Protein AF-A0A151SZ24-F1 (afdb_monomer)

Secondary structure (DSSP, 8-state):
-------GGGSPPPPB-SS-HHHHHHHHHHHHHHTT-HHHHHH------TTS---HHHHHHHHHHHHHHHHHHHHHHHTB-HHHHTTSTT--SHHHHHHHHHHHHTTGGGG-GGGGGSTTS--

Mean predicted aligned error: 9.83 Å

Solvent-accessible surface area (backbone atoms only — not comparable to full-atom values): 7506 Å² total; per-residue (Å²): 132,86,80,82,75,78,64,68,91,76,55,84,69,69,65,41,79,88,68,63,58,69,63,46,50,53,53,52,52,52,51,28,53,76,70,74,34,42,64,37,42,75,71,38,70,80,77,74,75,92,82,61,92,68,50,74,69,53,48,54,51,47,54,54,37,54,52,44,29,54,51,45,32,52,51,52,53,67,26,30,33,73,77,57,34,64,73,36,63,86,40,91,42,23,23,55,31,50,52,51,52,45,68,74,46,62,79,58,64,83,73,60,72,65,70,69,64,66,80,71,68,82,116

Sequence (123 aa):
MASNTVNFSSVPLPVFTGENFDLWKLKLKTYFISQKLWDIIQSGCTKLDNTITLSKEEQKKLEDCEQKDAQALFVLQQAVGETIARRIMDADTAKKAWDILEEEFEGNEQVHSVKLHYLRREF

pLDDT: mean 81.6, std 18.03, range [41.0, 97.62]

Foldseek 3Di:
DDPPPPPCVPPQQAEDPQPPLVVSVVRLCVSCVSVVLNCCQAPNQDDDPPPDDDDPVRVVVSVVSLVSFVVLLVSLCSNYDPVLNVQCVPPPTNNSSNVSSCVVRPPVNVPPPVVVVPVVPVD

Structure (mmCIF, N/CA/C/O backbone):
data_AF-A0A151SZ24-F1
#
_entry.id   AF-A0A151SZ24-F1
#
loop_
_atom_site.group_PDB
_atom_site.id
_atom_site.type_symbol
_atom_site.label_atom_id
_atom_site.label_alt_id
_atom_site.label_comp_id
_atom_site.label_asym_id
_atom_site.label_entity_id
_atom_site.label_seq_id
_atom_site.pdbx_PDB_ins_code
_atom_site.Cartn_x
_atom_site.Cartn_y
_atom_site.Cartn_z
_atom_site.occupancy
_atom_site.B_iso_or_equiv
_atom_site.auth_seq_id
_atom_site.auth_comp_id
_atom_site.auth_asym_id
_atom_site.auth_atom_id
_atom_site.pdbx_PDB_model_num
ATOM 1 N N . MET A 1 1 ? 19.498 0.222 30.276 1.00 41.19 1 MET A N 1
ATOM 2 C CA . MET A 1 1 ? 19.808 -0.117 28.872 1.00 41.19 1 MET A CA 1
ATOM 3 C C . MET A 1 1 ? 18.865 0.696 28.005 1.00 41.19 1 MET A C 1
ATOM 5 O O . MET A 1 1 ? 17.663 0.551 28.176 1.00 41.19 1 MET A O 1
ATOM 9 N N . ALA A 1 2 ? 19.374 1.629 27.200 1.00 43.06 2 ALA A N 1
ATOM 10 C CA . ALA A 1 2 ? 18.531 2.409 26.298 1.00 43.06 2 ALA A CA 1
ATOM 11 C C . ALA A 1 2 ? 18.132 1.508 25.125 1.00 43.06 2 ALA A C 1
ATOM 13 O O . ALA A 1 2 ? 18.994 1.049 24.377 1.00 43.06 2 ALA A O 1
ATOM 14 N N . SER A 1 3 ? 16.844 1.198 25.005 1.00 48.97 3 SER A N 1
ATOM 15 C CA . SER A 1 3 ? 16.313 0.550 23.812 1.00 48.97 3 SER A CA 1
ATOM 16 C C . SER A 1 3 ? 16.465 1.532 22.654 1.00 48.97 3 SER A C 1
ATOM 18 O O . SER A 1 3 ? 15.732 2.516 22.590 1.00 48.97 3 SER A O 1
ATOM 20 N N . ASN A 1 4 ? 17.427 1.295 21.761 1.00 50.56 4 ASN A N 1
ATOM 21 C CA . ASN A 1 4 ? 17.507 2.005 20.488 1.00 50.56 4 ASN A CA 1
ATOM 22 C C . ASN A 1 4 ? 16.297 1.592 19.643 1.00 50.56 4 ASN A C 1
ATOM 24 O O . ASN A 1 4 ? 16.356 0.638 18.870 1.00 50.56 4 ASN A O 1
ATOM 28 N N . THR A 1 5 ? 15.173 2.281 19.819 1.00 59.72 5 THR A N 1
ATOM 29 C CA . THR A 1 5 ? 14.038 2.163 18.909 1.00 59.72 5 THR A CA 1
ATOM 30 C C . THR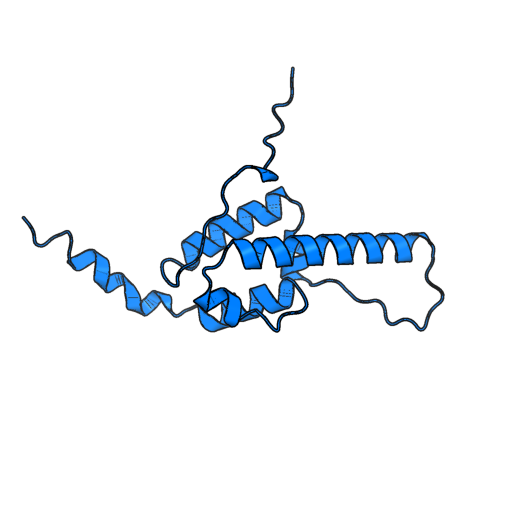 A 1 5 ? 14.440 2.825 17.602 1.00 59.72 5 THR A C 1
ATOM 32 O O . THR A 1 5 ? 14.503 4.050 17.512 1.00 59.72 5 THR A O 1
ATOM 35 N N . VAL A 1 6 ? 14.764 2.010 16.598 1.00 64.56 6 VAL A N 1
ATOM 36 C CA . VAL A 1 6 ? 14.969 2.488 15.229 1.00 64.56 6 VAL A CA 1
ATOM 37 C C . VAL A 1 6 ? 13.659 3.124 14.773 1.00 64.56 6 VAL A C 1
ATOM 39 O O . VAL A 1 6 ? 12.635 2.448 14.680 1.00 64.56 6 VAL A O 1
ATOM 42 N N . ASN A 1 7 ? 13.678 4.434 14.536 1.00 70.06 7 ASN A N 1
ATOM 43 C CA . ASN A 1 7 ? 12.527 5.130 13.987 1.00 70.06 7 ASN A CA 1
ATOM 44 C C . ASN A 1 7 ? 12.459 4.865 12.479 1.00 70.06 7 ASN A C 1
ATOM 46 O O . ASN A 1 7 ? 13.175 5.479 11.695 1.00 70.06 7 ASN A O 1
ATOM 50 N N . PHE A 1 8 ? 11.601 3.938 12.067 1.00 69.94 8 PHE A N 1
ATOM 51 C CA . PHE A 1 8 ? 11.455 3.564 10.660 1.00 69.94 8 PHE A CA 1
ATOM 52 C C . PHE A 1 8 ? 10.853 4.674 9.788 1.00 69.94 8 PHE A C 1
ATOM 54 O O . PHE A 1 8 ? 10.929 4.577 8.567 1.00 69.94 8 PHE A O 1
ATOM 61 N N . SER A 1 9 ? 10.314 5.751 10.374 1.00 67.19 9 SER A N 1
ATOM 62 C CA . SER A 1 9 ? 9.828 6.899 9.602 1.00 67.19 9 SER A CA 1
ATOM 63 C C . SER A 1 9 ? 10.949 7.690 8.911 1.00 67.19 9 SER A C 1
ATOM 65 O O . SER A 1 9 ? 10.652 8.514 8.053 1.00 67.19 9 SER A O 1
ATOM 67 N N . SER A 1 10 ? 12.222 7.482 9.281 1.00 71.62 10 SER A N 1
ATOM 68 C CA . SER A 1 10 ? 13.382 8.140 8.656 1.00 71.62 10 SER A CA 1
ATOM 69 C C . SER A 1 10 ? 14.173 7.239 7.703 1.00 71.62 10 SER A C 1
ATOM 71 O O . SER A 1 10 ? 15.133 7.702 7.087 1.00 71.62 10 SER A O 1
ATOM 73 N N . VAL A 1 11 ? 13.799 5.962 7.577 1.00 79.56 11 VAL A N 1
ATOM 74 C CA . VAL A 1 11 ? 14.464 5.031 6.659 1.00 79.56 11 VAL A CA 1
ATOM 75 C C . VAL A 1 11 ? 13.895 5.247 5.254 1.00 79.56 11 VAL A C 1
ATOM 77 O O . VAL A 1 11 ? 12.678 5.157 5.090 1.00 79.56 11 VAL A O 1
ATOM 80 N N . PRO A 1 12 ? 14.735 5.508 4.235 1.00 85.19 12 PRO A N 1
ATOM 81 C CA . PRO A 1 12 ? 14.265 5.638 2.863 1.00 85.19 12 PRO A CA 1
ATOM 82 C C . PRO A 1 12 ? 13.526 4.375 2.417 1.00 85.19 12 PRO A C 1
ATOM 84 O O . PRO A 1 12 ? 14.046 3.262 2.544 1.00 85.19 12 PRO A O 1
ATOM 87 N N . LEU A 1 13 ? 12.317 4.551 1.887 1.00 89.19 13 LEU A N 1
ATOM 88 C CA . LEU A 1 13 ? 11.554 3.451 1.313 1.00 89.19 13 LEU A CA 1
ATOM 89 C C . LEU A 1 13 ? 12.196 3.006 -0.008 1.00 89.19 13 LEU A C 1
ATOM 91 O O . LEU A 1 13 ? 12.710 3.840 -0.759 1.00 89.19 13 LEU A O 1
ATOM 95 N N . PRO A 1 14 ? 12.182 1.699 -0.319 1.00 90.38 14 PRO A N 1
ATOM 96 C CA . PRO A 1 14 ? 12.570 1.241 -1.642 1.00 90.38 14 PRO A CA 1
ATOM 97 C C . PRO A 1 14 ? 11.564 1.787 -2.666 1.00 90.38 14 PRO A C 1
ATOM 99 O O . PRO A 1 14 ? 10.362 1.602 -2.501 1.00 90.38 14 PRO A O 1
ATOM 102 N N . VAL A 1 15 ? 12.049 2.442 -3.721 1.00 93.94 15 VAL A N 1
ATOM 103 C CA . VAL A 1 15 ? 11.193 2.952 -4.802 1.00 93.94 15 VAL A CA 1
ATOM 104 C C . VAL A 1 15 ? 11.164 1.935 -5.936 1.00 93.94 15 VAL A C 1
ATOM 106 O O . VAL A 1 15 ? 12.207 1.600 -6.496 1.00 93.94 15 VAL A O 1
ATOM 109 N N . PHE A 1 16 ? 9.977 1.443 -6.275 1.00 93.56 16 PHE A N 1
ATOM 110 C CA . PHE A 1 16 ? 9.771 0.556 -7.411 1.00 93.56 16 PHE A CA 1
ATOM 111 C C . PHE A 1 16 ? 9.675 1.354 -8.705 1.00 93.56 16 PHE A C 1
ATOM 113 O O . PHE A 1 16 ? 8.866 2.274 -8.825 1.00 93.56 16 PHE A O 1
ATOM 120 N N . THR A 1 17 ? 10.488 0.979 -9.687 1.00 91.06 17 THR A N 1
ATOM 121 C CA . THR A 1 17 ? 10.541 1.614 -11.011 1.00 91.06 17 THR A CA 1
ATOM 122 C C . THR A 1 17 ? 10.149 0.667 -12.147 1.00 91.06 17 THR A C 1
ATOM 124 O O . THR A 1 17 ? 10.213 1.065 -13.306 1.00 91.06 17 THR A O 1
ATOM 127 N N . GLY A 1 18 ? 9.730 -0.565 -11.829 1.00 86.81 18 GLY A N 1
ATOM 128 C CA . GLY A 1 18 ? 9.339 -1.593 -12.801 1.00 86.81 18 GLY A CA 1
ATOM 129 C C . GLY A 1 18 ? 10.311 -2.775 -12.911 1.00 86.81 18 GLY A C 1
ATOM 130 O O . GLY A 1 18 ? 9.977 -3.763 -13.553 1.00 86.81 18 GLY A O 1
ATOM 131 N N . GLU A 1 19 ? 11.489 -2.708 -12.281 1.00 86.94 19 GLU A N 1
ATOM 132 C CA . GLU A 1 19 ? 12.477 -3.800 -12.239 1.00 86.94 19 GLU A CA 1
ATOM 133 C C . GLU A 1 19 ? 12.646 -4.335 -10.802 1.00 86.94 19 GLU A C 1
ATOM 135 O O . GLU A 1 19 ? 12.583 -3.559 -9.844 1.00 86.94 19 GLU A O 1
ATOM 140 N N . ASN A 1 20 ? 12.940 -5.633 -10.645 1.00 88.19 20 ASN A N 1
ATOM 141 C CA . ASN A 1 20 ? 13.173 -6.308 -9.357 1.00 88.19 20 ASN A CA 1
ATOM 142 C C . ASN A 1 20 ? 11.971 -6.217 -8.400 1.00 88.19 20 ASN A C 1
ATOM 144 O O . ASN A 1 20 ? 12.130 -5.878 -7.219 1.00 88.19 20 ASN A O 1
ATOM 148 N N . PHE A 1 21 ? 10.775 -6.501 -8.919 1.00 91.06 21 PHE A N 1
ATOM 149 C CA . PHE A 1 21 ? 9.526 -6.460 -8.160 1.00 91.06 21 PHE A CA 1
ATOM 150 C C . PHE A 1 21 ? 9.589 -7.350 -6.916 1.00 91.06 21 PHE A C 1
ATOM 152 O O . PHE A 1 21 ? 9.252 -6.879 -5.833 1.00 91.06 21 PHE A O 1
ATOM 159 N N . ASP A 1 22 ? 10.132 -8.566 -7.016 1.00 91.06 22 ASP A N 1
ATOM 160 C CA . ASP A 1 22 ? 10.277 -9.503 -5.898 1.00 91.06 22 ASP A CA 1
ATOM 161 C C . ASP A 1 22 ? 11.103 -8.911 -4.747 1.00 91.06 22 ASP A C 1
ATOM 163 O O . ASP A 1 22 ? 10.739 -9.003 -3.568 1.00 91.06 22 ASP A O 1
ATOM 167 N N . LEU A 1 23 ? 12.220 -8.251 -5.074 1.00 90.44 23 LEU A N 1
ATOM 168 C CA . LEU A 1 23 ? 13.093 -7.636 -4.076 1.00 90.44 23 LEU A CA 1
ATOM 169 C C . LEU A 1 23 ? 12.442 -6.402 -3.445 1.00 90.44 23 LEU A C 1
ATOM 171 O O . LEU A 1 23 ? 12.567 -6.187 -2.234 1.00 90.44 23 LEU A O 1
ATOM 175 N N . TRP A 1 24 ? 11.767 -5.580 -4.250 1.00 94.75 24 TRP A N 1
ATOM 176 C CA . TRP A 1 24 ? 11.012 -4.434 -3.753 1.00 94.75 24 TRP A CA 1
ATOM 177 C C . TRP A 1 24 ? 9.879 -4.884 -2.819 1.00 94.75 24 TRP A C 1
ATOM 179 O O . TRP A 1 24 ? 9.811 -4.421 -1.677 1.00 94.75 24 TRP A O 1
ATOM 189 N N . LYS A 1 25 ? 9.077 -5.862 -3.256 1.00 94.81 25 LYS A N 1
ATOM 190 C CA . LYS A 1 25 ? 7.972 -6.485 -2.516 1.00 94.81 25 LYS A CA 1
ATOM 191 C C . LYS A 1 25 ? 8.455 -7.042 -1.181 1.00 94.81 25 LYS A C 1
ATOM 193 O O . LYS A 1 25 ? 7.865 -6.747 -0.142 1.00 94.81 25 LYS A O 1
ATOM 198 N N . LEU A 1 26 ? 9.577 -7.770 -1.171 1.00 94.44 26 LEU A N 1
ATOM 199 C CA . LEU A 1 26 ? 10.194 -8.308 0.047 1.00 94.44 26 LEU A CA 1
ATOM 200 C C . LEU A 1 26 ? 10.562 -7.206 1.055 1.00 94.44 26 LEU A C 1
ATOM 202 O O . LEU A 1 26 ? 10.249 -7.309 2.249 1.00 94.44 26 LEU A O 1
ATOM 206 N N . LYS A 1 27 ? 11.233 -6.144 0.590 1.00 94.44 27 LYS A N 1
ATOM 207 C CA . LYS A 1 27 ? 11.642 -5.023 1.449 1.00 94.44 27 LYS A CA 1
ATOM 208 C C . LYS A 1 27 ? 10.431 -4.280 2.002 1.00 94.44 27 LYS A C 1
ATOM 210 O O . LYS A 1 27 ? 10.384 -4.004 3.202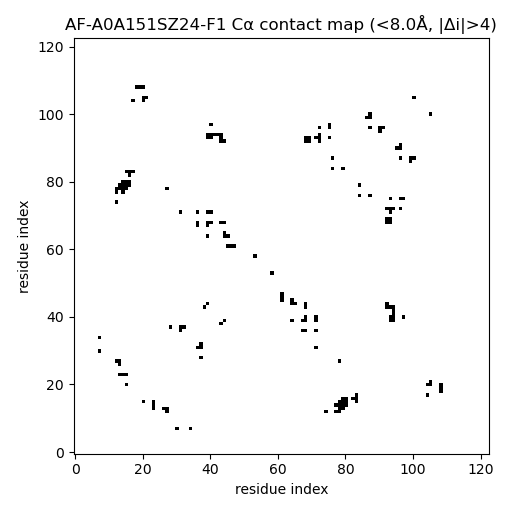 1.00 94.44 27 LYS A O 1
ATOM 215 N N . LEU A 1 28 ? 9.445 -3.990 1.156 1.00 95.25 28 LEU A N 1
ATOM 216 C CA . LEU A 1 28 ? 8.274 -3.224 1.559 1.00 95.25 28 LEU A CA 1
ATOM 217 C C . LEU A 1 28 ? 7.364 -4.022 2.504 1.00 95.25 28 LEU A C 1
ATOM 219 O O . LEU A 1 28 ? 6.922 -3.497 3.524 1.00 95.25 28 LEU A O 1
ATOM 223 N N . LYS A 1 29 ? 7.195 -5.328 2.269 1.00 95.56 29 LYS A N 1
ATOM 224 C CA . LYS A 1 29 ? 6.529 -6.240 3.213 1.00 95.56 29 LYS A CA 1
ATOM 225 C C . LYS A 1 29 ? 7.195 -6.225 4.590 1.00 95.56 29 LYS A C 1
ATOM 227 O O . LYS A 1 29 ? 6.513 -6.121 5.608 1.00 95.56 29 LYS A O 1
ATOM 232 N N . THR A 1 30 ? 8.527 -6.275 4.636 1.00 95.31 30 THR A N 1
ATOM 233 C CA . THR A 1 30 ? 9.285 -6.203 5.899 1.00 95.31 30 THR A CA 1
ATOM 234 C C . THR A 1 30 ? 9.034 -4.881 6.628 1.00 95.31 30 THR A C 1
ATOM 236 O O . THR A 1 30 ? 8.815 -4.875 7.842 1.00 95.31 30 THR A O 1
ATOM 239 N N . TYR A 1 31 ? 8.999 -3.766 5.891 1.00 94.44 31 TYR A N 1
ATOM 240 C CA . TYR A 1 31 ? 8.643 -2.463 6.446 1.00 94.44 31 TYR A CA 1
ATOM 241 C C . TYR A 1 31 ? 7.240 -2.486 7.068 1.00 94.44 31 TYR A C 1
ATOM 243 O O . TYR A 1 31 ? 7.086 -2.134 8.238 1.00 94.44 31 TYR A O 1
ATOM 251 N N . PHE A 1 32 ? 6.230 -2.982 6.353 1.00 95.12 32 PHE A N 1
ATOM 252 C CA . PHE A 1 32 ? 4.861 -3.043 6.871 1.00 95.12 32 PHE A CA 1
ATOM 253 C C . PHE A 1 32 ? 4.709 -3.925 8.108 1.00 95.12 32 PHE A C 1
ATOM 255 O O . PHE A 1 32 ? 3.992 -3.549 9.035 1.00 95.12 32 PHE A O 1
ATOM 262 N N . ILE A 1 33 ? 5.414 -5.056 8.171 1.00 94.88 33 ILE A N 1
ATOM 263 C CA . ILE A 1 33 ? 5.449 -5.899 9.373 1.00 94.88 33 ILE A CA 1
ATOM 264 C C . ILE A 1 33 ? 6.042 -5.115 10.552 1.00 94.88 33 ILE A C 1
ATOM 266 O O . ILE A 1 33 ? 5.464 -5.116 11.639 1.00 94.88 33 ILE A O 1
ATOM 270 N N . SER A 1 34 ? 7.140 -4.379 10.339 1.00 92.81 34 SER A N 1
ATOM 271 C CA . SER A 1 34 ? 7.762 -3.556 11.390 1.00 92.81 34 SER A CA 1
ATOM 272 C C . SER A 1 34 ? 6.828 -2.466 11.934 1.00 92.81 34 SER A C 1
ATOM 274 O O . SER A 1 34 ? 6.894 -2.131 13.115 1.00 92.81 34 SER A O 1
ATOM 276 N N . GLN A 1 35 ? 5.940 -1.945 11.081 1.00 91.62 35 GLN A N 1
ATOM 277 C CA . GLN A 1 35 ? 4.973 -0.900 11.420 1.00 91.62 35 GLN A CA 1
ATOM 278 C C . GLN A 1 35 ? 3.614 -1.451 11.882 1.00 91.62 35 GLN A C 1
ATOM 280 O O . GLN A 1 35 ? 2.723 -0.667 12.192 1.00 91.62 35 GLN A O 1
ATOM 285 N N . LYS A 1 36 ? 3.438 -2.781 11.954 1.00 93.62 36 LYS A N 1
ATOM 286 C CA . LYS A 1 36 ? 2.147 -3.438 12.248 1.00 93.62 36 LYS A CA 1
ATOM 287 C C . LYS A 1 36 ? 1.026 -3.038 11.274 1.00 93.62 36 LYS A C 1
ATOM 289 O O . LYS A 1 36 ? -0.128 -2.892 11.669 1.00 93.62 36 LYS A O 1
ATOM 294 N N . LEU A 1 37 ? 1.384 -2.856 10.006 1.00 95.44 37 LEU A N 1
ATOM 295 C CA . LEU A 1 37 ? 0.478 -2.482 8.915 1.00 95.44 37 LEU A CA 1
ATOM 296 C C . LEU A 1 37 ? 0.160 -3.657 7.979 1.00 95.44 37 LEU A C 1
ATOM 298 O O . LEU A 1 37 ? -0.768 -3.571 7.182 1.00 95.44 37 LEU A O 1
ATOM 302 N N . TRP A 1 38 ? 0.914 -4.760 8.065 1.00 96.00 38 TRP A N 1
ATOM 303 C CA . TRP A 1 38 ? 0.779 -5.890 7.137 1.00 96.00 38 TRP A CA 1
ATOM 304 C C . TRP A 1 38 ? -0.626 -6.508 7.128 1.00 96.00 38 TRP A C 1
ATOM 306 O O . TRP A 1 38 ? -1.146 -6.825 6.062 1.00 96.00 38 TRP A O 1
ATOM 316 N N . ASP A 1 39 ? -1.273 -6.615 8.291 1.00 93.81 39 ASP A N 1
ATOM 317 C CA . ASP A 1 39 ? -2.623 -7.183 8.385 1.00 93.81 39 ASP A CA 1
ATOM 318 C C . ASP A 1 39 ? -3.654 -6.365 7.594 1.00 93.81 39 ASP A C 1
ATOM 320 O O . ASP A 1 39 ? -4.562 -6.942 6.996 1.00 93.81 39 ASP A O 1
ATOM 324 N N . ILE A 1 40 ? -3.481 -5.039 7.537 1.00 95.25 40 ILE A N 1
ATOM 325 C CA . ILE A 1 40 ? -4.342 -4.134 6.767 1.00 95.25 40 ILE A CA 1
ATOM 326 C C . ILE A 1 40 ? -4.143 -4.336 5.268 1.00 95.25 40 ILE A C 1
ATOM 328 O O . ILE A 1 40 ? -5.115 -4.372 4.524 1.00 95.25 40 ILE A O 1
ATOM 332 N N . ILE A 1 41 ? -2.903 -4.535 4.828 1.00 94.62 41 ILE A N 1
ATOM 333 C CA . ILE A 1 41 ? -2.596 -4.795 3.418 1.00 94.62 41 ILE A CA 1
ATOM 334 C C . ILE A 1 41 ? -3.175 -6.137 2.977 1.00 94.62 41 ILE A C 1
ATOM 336 O O . ILE A 1 41 ? -3.810 -6.222 1.935 1.00 94.62 41 ILE A O 1
ATOM 340 N N . GLN A 1 42 ? -3.008 -7.179 3.791 1.00 92.56 42 GLN A N 1
ATOM 341 C CA . GLN A 1 42 ? -3.452 -8.522 3.433 1.00 92.56 42 GLN A CA 1
ATOM 342 C C . GLN A 1 42 ? -4.977 -8.681 3.536 1.00 92.56 42 GLN A C 1
ATOM 344 O O . GLN A 1 42 ? -5.625 -9.269 2.666 1.00 92.56 42 GLN A O 1
ATOM 349 N N . SER A 1 43 ? -5.576 -8.185 4.618 1.00 89.81 43 SER A N 1
ATOM 350 C CA . SER A 1 43 ? -6.991 -8.434 4.920 1.00 89.81 43 SER A CA 1
ATOM 351 C C . SER A 1 43 ? -7.894 -7.302 4.442 1.00 89.81 43 SER A C 1
ATOM 353 O O . SER A 1 43 ? -9.029 -7.565 4.045 1.00 89.81 43 SER A O 1
ATOM 355 N N . GLY A 1 44 ? -7.367 -6.081 4.357 1.00 89.06 44 GLY A N 1
ATOM 356 C CA . GLY A 1 44 ? -8.139 -4.864 4.138 1.00 89.06 44 GLY A CA 1
ATOM 357 C C . GLY A 1 44 ? -8.736 -4.351 5.442 1.00 89.06 44 GLY A C 1
ATOM 358 O O . GLY A 1 44 ? -8.831 -5.077 6.435 1.00 89.06 44 GLY A O 1
ATOM 359 N N . CYS A 1 45 ? -9.170 -3.094 5.430 1.00 83.94 45 CYS A N 1
ATOM 360 C CA . CYS A 1 45 ? -9.963 -2.563 6.524 1.00 83.94 45 CY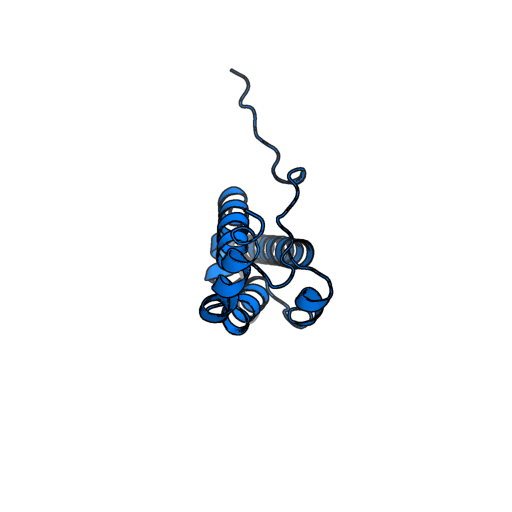S A CA 1
ATOM 361 C C . CYS A 1 45 ? -11.435 -2.950 6.338 1.00 83.94 45 CYS A C 1
ATOM 363 O O . CYS A 1 45 ? -12.077 -2.563 5.360 1.00 83.94 45 CYS A O 1
ATOM 365 N N . THR A 1 46 ? -11.987 -3.730 7.268 1.00 73.88 46 THR A N 1
ATOM 366 C CA . THR A 1 46 ? -13.420 -4.042 7.283 1.00 73.88 46 THR A CA 1
ATOM 367 C C . THR A 1 46 ? -14.209 -2.790 7.646 1.00 73.88 46 THR A C 1
ATOM 369 O O . THR A 1 46 ? -14.301 -2.435 8.821 1.00 73.88 46 THR A O 1
ATOM 372 N N . LYS A 1 47 ? -14.795 -2.138 6.638 1.00 64.88 47 LYS A N 1
ATOM 373 C CA . LYS A 1 47 ? -15.821 -1.109 6.835 1.00 64.88 47 LYS A CA 1
ATOM 374 C C . LYS A 1 47 ? -17.037 -1.801 7.449 1.00 64.88 47 LYS A C 1
ATOM 376 O O . LYS A 1 47 ? -17.625 -2.675 6.814 1.00 64.88 47 LYS A O 1
ATOM 381 N N . LEU A 1 48 ? -17.368 -1.487 8.701 1.00 60.53 48 LEU A N 1
ATOM 382 C CA . LEU A 1 48 ? -18.600 -2.000 9.290 1.00 60.53 48 LEU A CA 1
ATOM 383 C C . LEU A 1 48 ? -19.764 -1.230 8.661 1.00 60.53 48 LEU A C 1
ATOM 385 O O . LEU A 1 48 ? -19.786 -0.003 8.730 1.00 60.53 48 LEU A O 1
ATOM 389 N N . ASP A 1 49 ? -20.700 -1.926 8.017 1.00 53.69 49 ASP A N 1
ATOM 390 C CA . ASP A 1 49 ? -21.868 -1.275 7.424 1.00 53.69 49 ASP A CA 1
ATOM 391 C C . ASP A 1 49 ? -22.652 -0.521 8.510 1.00 53.69 49 ASP A C 1
ATOM 393 O O . ASP A 1 49 ? -23.035 -1.078 9.542 1.00 53.69 49 ASP A O 1
ATOM 397 N N . ASN A 1 50 ? -22.866 0.774 8.266 1.00 54.28 50 ASN A N 1
ATOM 398 C CA . ASN A 1 50 ? -23.360 1.786 9.207 1.00 54.28 50 ASN A CA 1
ATOM 399 C C . ASN A 1 50 ? -24.849 1.630 9.590 1.00 54.28 50 ASN A C 1
ATOM 401 O O . ASN A 1 50 ? -25.594 2.608 9.616 1.00 54.28 50 ASN A O 1
ATOM 405 N N . THR A 1 51 ? -25.331 0.418 9.865 1.00 54.12 51 THR A N 1
ATOM 406 C CA . THR A 1 51 ? -26.747 0.172 10.213 1.00 54.12 51 THR A CA 1
ATOM 407 C C . THR A 1 51 ? -26.958 -0.324 11.645 1.00 54.12 51 THR A C 1
ATOM 409 O O . THR A 1 51 ? -28.097 -0.439 12.089 1.00 54.12 51 THR A O 1
ATOM 412 N N . ILE A 1 52 ? -25.890 -0.579 12.404 1.00 61.50 52 ILE A N 1
ATOM 413 C CA . ILE A 1 52 ? -25.973 -1.053 13.791 1.00 61.50 52 ILE A CA 1
ATOM 414 C C . ILE A 1 52 ? -25.278 -0.036 14.691 1.00 61.50 52 ILE A C 1
ATOM 416 O O . ILE A 1 52 ? -24.196 0.446 14.373 1.00 61.50 52 ILE A O 1
ATOM 420 N N . THR A 1 53 ? -25.920 0.321 15.803 1.00 66.88 53 THR A N 1
ATOM 421 C CA . THR A 1 53 ? -25.355 1.189 16.839 1.00 66.88 53 THR A CA 1
ATOM 422 C C . THR A 1 53 ? -24.039 0.589 17.333 1.00 66.88 53 THR A C 1
ATOM 424 O O . THR A 1 53 ? -24.044 -0.334 18.143 1.00 66.88 53 THR A O 1
ATOM 427 N N . LEU A 1 54 ? -22.922 1.084 16.803 1.00 69.44 54 LEU A N 1
ATOM 428 C CA . LEU A 1 54 ? -21.591 0.639 17.186 1.00 69.44 54 LEU A CA 1
ATOM 429 C C . LEU A 1 54 ? -21.341 0.952 18.658 1.00 69.44 54 LEU A C 1
ATOM 431 O O . LEU A 1 54 ? -21.623 2.058 19.130 1.00 69.44 54 LEU A O 1
ATOM 435 N N . SER A 1 55 ? -20.783 -0.011 19.385 1.00 80.62 55 SER A N 1
ATOM 436 C CA . SER A 1 55 ? -20.199 0.270 20.694 1.00 80.62 55 SER A CA 1
ATOM 437 C C . SER A 1 55 ? -19.017 1.235 20.546 1.00 80.62 55 SER A C 1
ATOM 439 O O . SER A 1 55 ? -18.386 1.333 19.488 1.00 80.62 55 SER A O 1
ATOM 441 N N . LYS A 1 56 ? -18.672 1.943 21.627 1.00 82.38 56 LYS A N 1
ATOM 442 C CA . LYS A 1 56 ? -17.517 2.858 21.631 1.00 82.38 56 LYS A CA 1
ATOM 443 C C . LYS A 1 56 ? -16.218 2.127 21.277 1.00 82.38 56 LYS A C 1
ATOM 445 O O . LYS A 1 56 ? -15.337 2.691 20.633 1.00 82.38 56 LYS A O 1
ATOM 450 N N . GLU A 1 57 ? -16.099 0.872 21.694 1.00 83.75 57 GLU A N 1
ATOM 451 C CA . GLU A 1 57 ? -14.956 0.010 21.421 1.00 83.75 57 GLU A CA 1
ATOM 452 C C . GLU A 1 57 ? -14.842 -0.353 19.936 1.00 83.75 57 GLU A C 1
ATOM 454 O O . GLU A 1 57 ? -13.732 -0.410 19.409 1.00 83.75 57 GLU A O 1
ATOM 459 N N . GLU A 1 58 ? -15.962 -0.590 19.253 1.00 82.81 58 GLU A N 1
ATOM 460 C CA . GLU A 1 58 ? -15.983 -0.891 17.818 1.00 82.81 58 GLU A CA 1
ATOM 461 C C . GLU A 1 58 ? -15.686 0.346 16.973 1.00 82.81 58 GLU A C 1
ATOM 463 O O . GLU A 1 58 ? -14.895 0.260 16.037 1.00 82.81 58 GLU A O 1
ATOM 468 N N . GLN A 1 59 ? -16.230 1.506 17.350 1.00 83.88 59 GLN A N 1
ATOM 469 C CA . GLN A 1 59 ? -15.928 2.768 16.674 1.00 83.88 59 GLN A CA 1
ATOM 470 C C . GLN A 1 59 ? -14.430 3.095 16.740 1.00 83.88 59 GLN A C 1
ATOM 472 O O . GLN A 1 59 ? -13.809 3.381 15.722 1.00 83.88 59 GLN A O 1
ATOM 477 N N . LYS A 1 60 ? -13.815 2.950 17.920 1.00 87.00 60 LYS A N 1
ATOM 478 C CA . LYS A 1 60 ? -12.372 3.169 18.086 1.00 87.00 60 LYS A CA 1
ATOM 479 C C . LYS A 1 60 ? -11.526 2.208 17.242 1.00 87.00 60 LYS A C 1
ATOM 481 O O . LYS A 1 60 ? -10.463 2.585 16.756 1.00 87.00 60 LYS A O 1
ATOM 486 N N . LYS A 1 61 ? -11.962 0.953 17.092 1.00 86.88 61 LYS A N 1
ATOM 487 C CA . LYS A 1 61 ? -11.275 -0.029 16.237 1.00 86.88 61 LYS A CA 1
ATOM 488 C C . LYS A 1 61 ? -11.382 0.335 14.760 1.00 86.88 61 LYS A C 1
ATOM 490 O O . LYS A 1 61 ? -10.410 0.143 14.038 1.00 86.88 61 LYS A O 1
ATOM 495 N N . LEU A 1 62 ? -12.536 0.841 14.328 1.00 87.88 62 LEU A N 1
ATOM 496 C CA . LEU A 1 62 ? -12.730 1.305 12.958 1.00 87.88 62 LEU A CA 1
ATOM 497 C C . LEU A 1 62 ? -11.816 2.497 12.655 1.00 87.88 62 LEU A C 1
ATOM 499 O O . LEU A 1 62 ? -11.081 2.447 11.678 1.00 87.88 62 LEU A O 1
ATOM 503 N N . GLU A 1 63 ? -11.774 3.497 13.538 1.00 89.88 63 GLU A N 1
ATOM 504 C CA . GLU A 1 63 ? -10.889 4.663 13.387 1.00 89.88 63 GLU A CA 1
ATOM 505 C C . GLU A 1 63 ? -9.401 4.263 13.314 1.00 89.88 63 GLU A C 1
ATOM 507 O O . GLU A 1 63 ? -8.672 4.735 12.444 1.00 89.88 63 GLU A O 1
ATOM 512 N N . ASP A 1 64 ? -8.943 3.350 14.182 1.00 91.25 64 ASP A N 1
ATOM 513 C CA . ASP A 1 64 ? -7.566 2.820 14.141 1.00 91.25 64 ASP A CA 1
ATOM 514 C C . ASP A 1 64 ? -7.274 2.070 12.830 1.00 91.25 64 ASP A C 1
ATOM 516 O O . ASP A 1 64 ? -6.185 2.181 12.265 1.00 91.25 64 ASP A O 1
ATOM 520 N N . CYS A 1 65 ? -8.254 1.321 12.327 1.00 91.12 65 CYS A N 1
ATOM 521 C CA . CYS A 1 65 ? -8.149 0.582 11.076 1.00 91.12 65 CYS A CA 1
ATOM 522 C C . CYS A 1 65 ? -8.059 1.519 9.862 1.00 91.12 65 CYS A C 1
ATOM 524 O O . CYS A 1 65 ? -7.159 1.355 9.039 1.00 91.12 65 CYS A O 1
ATOM 526 N N . GLU A 1 66 ? -8.922 2.535 9.787 1.00 93.19 66 GLU A N 1
ATOM 527 C CA . GLU A 1 66 ? -8.899 3.560 8.736 1.00 93.19 66 GLU A CA 1
ATOM 528 C C . GLU A 1 66 ? -7.591 4.357 8.757 1.00 93.19 66 GLU A C 1
ATOM 530 O O . GLU A 1 66 ? -6.988 4.601 7.711 1.00 93.19 66 GLU A O 1
ATOM 535 N N . GLN A 1 67 ? -7.094 4.707 9.948 1.00 94.56 67 GLN A N 1
ATOM 536 C CA . GLN A 1 67 ? -5.822 5.409 10.086 1.00 94.56 67 GLN A CA 1
ATOM 537 C C . GLN A 1 67 ? -4.642 4.564 9.586 1.00 94.56 67 GLN A C 1
ATOM 539 O O . GLN A 1 67 ? -3.764 5.079 8.887 1.00 94.56 67 GLN A O 1
ATOM 544 N N . LYS A 1 68 ? -4.611 3.269 9.917 1.00 95.25 68 LYS A N 1
ATOM 545 C CA . LYS A 1 68 ? -3.564 2.355 9.439 1.00 95.25 68 LYS A CA 1
ATOM 546 C C . LYS A 1 68 ? -3.666 2.079 7.944 1.00 95.25 68 LYS A C 1
ATOM 548 O O . LYS A 1 68 ? -2.628 1.969 7.297 1.00 95.25 68 LYS A O 1
ATOM 553 N N . ASP A 1 69 ? -4.874 1.990 7.393 1.00 96.25 69 ASP A N 1
ATOM 554 C CA . ASP A 1 69 ? -5.081 1.842 5.949 1.00 96.25 69 ASP A CA 1
ATOM 555 C C . ASP A 1 69 ? -4.561 3.065 5.192 1.00 96.25 69 ASP A C 1
ATOM 557 O O . ASP A 1 69 ? -3.735 2.918 4.292 1.00 96.25 69 ASP A O 1
ATOM 561 N N . ALA A 1 70 ? -4.905 4.274 5.645 1.00 96.19 70 ALA A N 1
ATOM 562 C CA . ALA A 1 70 ? -4.372 5.508 5.076 1.00 96.19 70 ALA A CA 1
ATOM 563 C C . ALA A 1 70 ? -2.836 5.577 5.176 1.00 96.19 70 ALA A C 1
ATOM 565 O O . ALA A 1 70 ? -2.161 5.953 4.215 1.00 96.19 70 ALA A O 1
ATOM 566 N N . GLN A 1 71 ? -2.262 5.172 6.316 1.00 95.88 71 GLN A N 1
ATOM 567 C CA . GLN A 1 71 ? -0.810 5.123 6.494 1.00 95.88 71 GLN A CA 1
ATOM 568 C C . GLN A 1 71 ? -0.149 4.118 5.539 1.00 95.88 71 GLN A C 1
ATOM 570 O O . GLN A 1 71 ? 0.879 4.427 4.933 1.00 95.88 71 GLN A O 1
ATOM 575 N N . ALA A 1 72 ? -0.718 2.922 5.395 1.00 96.81 72 ALA A N 1
ATOM 576 C CA . ALA A 1 72 ? -0.188 1.893 4.509 1.00 96.81 72 ALA A CA 1
ATOM 577 C C . ALA A 1 72 ? -0.290 2.303 3.031 1.00 96.81 72 ALA A C 1
ATOM 579 O O . ALA A 1 72 ? 0.672 2.131 2.279 1.00 96.81 72 ALA A O 1
ATOM 580 N N . LEU A 1 73 ? -1.408 2.917 2.635 1.00 97.25 73 LEU A N 1
ATOM 581 C CA . LEU A 1 73 ? -1.617 3.439 1.288 1.00 97.25 73 LEU A CA 1
ATOM 582 C C . LEU A 1 73 ? -0.613 4.549 0.957 1.00 97.25 73 LEU A C 1
ATOM 584 O O . LEU A 1 73 ? 0.000 4.525 -0.109 1.00 97.25 73 LEU A O 1
ATOM 588 N N . PHE A 1 74 ? -0.377 5.476 1.889 1.00 95.75 74 PHE A N 1
ATOM 589 C CA . PHE A 1 74 ? 0.633 6.520 1.715 1.00 95.75 74 PHE A CA 1
ATOM 590 C C . PHE A 1 74 ? 2.029 5.926 1.488 1.00 95.75 74 PHE A C 1
ATOM 592 O O . PHE A 1 74 ? 2.742 6.335 0.573 1.00 95.75 74 PHE A O 1
ATOM 599 N N . VAL A 1 75 ? 2.417 4.923 2.280 1.00 95.81 75 VAL A N 1
ATOM 600 C CA . VAL A 1 75 ? 3.706 4.234 2.115 1.00 95.81 75 VAL A CA 1
ATOM 601 C C . VAL A 1 75 ? 3.805 3.568 0.741 1.00 95.81 75 VAL A C 1
ATOM 603 O O . VAL A 1 75 ? 4.853 3.680 0.110 1.00 95.81 75 VAL A O 1
ATOM 606 N N . LEU A 1 76 ? 2.737 2.930 0.246 1.00 96.81 76 LEU A N 1
ATOM 607 C CA . LEU A 1 76 ? 2.719 2.352 -1.103 1.00 96.81 76 LEU A CA 1
ATOM 608 C C . LEU A 1 76 ? 2.942 3.412 -2.178 1.00 96.81 76 LEU A C 1
ATOM 610 O O . LEU A 1 76 ? 3.785 3.220 -3.048 1.00 96.81 76 LEU A O 1
ATOM 614 N N . GLN A 1 77 ? 2.252 4.547 -2.078 1.00 95.44 77 GLN A N 1
ATOM 615 C CA . GLN A 1 77 ? 2.398 5.663 -3.014 1.00 95.44 77 GLN A CA 1
ATOM 616 C C . GLN A 1 77 ? 3.819 6.247 -3.008 1.00 95.44 77 GLN A C 1
ATOM 618 O O . GLN A 1 77 ? 4.333 6.606 -4.062 1.00 95.44 77 GLN A O 1
ATOM 623 N N . GLN A 1 78 ? 4.472 6.322 -1.843 1.00 94.50 78 GLN A N 1
ATOM 624 C CA . GLN A 1 78 ? 5.865 6.780 -1.730 1.00 94.50 78 GLN A CA 1
ATOM 625 C C . GLN A 1 78 ? 6.882 5.735 -2.209 1.00 94.50 78 GLN A C 1
ATOM 627 O O . GLN A 1 78 ? 7.980 6.083 -2.641 1.00 94.50 78 GLN A O 1
ATOM 632 N N . ALA A 1 79 ? 6.539 4.452 -2.115 1.00 95.62 79 ALA A N 1
ATOM 633 C CA . ALA A 1 79 ? 7.411 3.346 -2.482 1.00 95.62 79 ALA A CA 1
ATOM 634 C C . ALA A 1 79 ? 7.356 2.999 -3.979 1.00 95.62 79 ALA A C 1
ATOM 636 O O . ALA A 1 79 ? 7.983 2.027 -4.393 1.00 95.62 79 ALA A O 1
ATOM 637 N N . VAL A 1 80 ? 6.648 3.767 -4.809 1.00 96.31 80 VAL A N 1
ATOM 638 C CA . VAL A 1 80 ? 6.559 3.550 -6.260 1.00 96.31 80 VAL A CA 1
ATOM 639 C C . VAL A 1 80 ? 6.907 4.824 -7.032 1.00 96.31 80 VAL A C 1
ATOM 641 O O . VAL A 1 80 ? 6.653 5.936 -6.580 1.00 96.31 80 VAL A O 1
ATOM 644 N N . GLY A 1 81 ? 7.507 4.678 -8.214 1.00 95.44 81 GLY A N 1
ATOM 645 C CA . GLY A 1 81 ? 7.759 5.803 -9.118 1.00 95.44 81 GLY A CA 1
ATOM 646 C C . GLY A 1 81 ? 6.472 6.332 -9.761 1.00 95.44 81 GLY A C 1
ATOM 647 O O . GLY A 1 81 ? 5.473 5.620 -9.841 1.00 95.44 81 GLY A O 1
ATOM 648 N N . GLU A 1 82 ? 6.500 7.557 -10.297 1.00 94.25 82 GLU A N 1
ATOM 649 C CA . GLU A 1 82 ? 5.307 8.264 -10.811 1.00 94.25 82 GLU A CA 1
ATOM 650 C C . GLU A 1 82 ? 4.460 7.457 -11.808 1.00 94.25 82 GLU A C 1
ATOM 652 O O . GLU A 1 82 ? 3.232 7.520 -11.786 1.00 94.25 82 GLU A O 1
ATOM 657 N N . THR A 1 83 ? 5.107 6.692 -12.691 1.00 93.19 83 THR A N 1
ATOM 658 C CA . THR A 1 83 ? 4.402 5.884 -13.701 1.00 93.19 83 THR A CA 1
ATOM 659 C C . THR A 1 83 ? 3.560 4.791 -13.046 1.00 93.19 83 THR A C 1
ATOM 661 O O . THR A 1 83 ? 2.417 4.580 -13.438 1.00 93.19 83 THR A O 1
ATOM 664 N N . ILE A 1 84 ? 4.106 4.137 -12.020 1.00 93.81 84 ILE A N 1
ATOM 665 C CA . ILE A 1 84 ? 3.426 3.079 -11.268 1.00 93.81 84 ILE A CA 1
ATOM 666 C C . ILE A 1 84 ? 2.429 3.690 -10.276 1.00 93.81 84 ILE A C 1
ATOM 668 O O . ILE A 1 84 ? 1.345 3.151 -10.094 1.00 93.81 84 ILE A O 1
ATOM 672 N N . ALA A 1 85 ? 2.720 4.867 -9.711 1.00 93.81 85 ALA A N 1
ATOM 673 C CA . ALA A 1 85 ? 1.772 5.597 -8.869 1.00 93.81 85 ALA A CA 1
ATOM 674 C C . ALA A 1 85 ? 0.442 5.860 -9.599 1.00 93.81 85 ALA A C 1
ATOM 676 O O . ALA A 1 85 ? -0.625 5.727 -9.007 1.00 93.81 85 ALA A O 1
ATOM 677 N N . ARG A 1 86 ? 0.486 6.155 -10.908 1.00 94.56 86 ARG A N 1
ATOM 678 C CA . ARG A 1 86 ? -0.722 6.296 -11.743 1.00 94.56 86 ARG A CA 1
ATOM 679 C C . ARG A 1 86 ? -1.511 4.995 -11.910 1.00 94.56 86 ARG A C 1
ATOM 681 O O . ARG A 1 86 ? -2.701 5.069 -12.174 1.00 94.56 86 ARG A O 1
ATOM 688 N N . ARG A 1 87 ? -0.890 3.819 -11.768 1.00 94.06 87 ARG A N 1
ATOM 689 C CA . ARG A 1 87 ? -1.594 2.523 -11.832 1.00 94.06 87 ARG A CA 1
ATOM 690 C C . ARG A 1 87 ? -2.465 2.287 -10.608 1.00 94.06 87 ARG A C 1
ATOM 692 O O . ARG A 1 87 ? -3.567 1.770 -10.731 1.00 94.06 87 ARG A O 1
ATOM 699 N N . ILE A 1 88 ? -1.992 2.730 -9.447 1.00 95.69 88 ILE A N 1
ATOM 700 C CA . ILE A 1 88 ? -2.688 2.573 -8.167 1.00 95.69 88 ILE A CA 1
ATOM 701 C C . ILE A 1 88 ? -3.460 3.828 -7.737 1.00 95.69 88 ILE A C 1
ATOM 703 O O . ILE A 1 88 ? -3.953 3.876 -6.616 1.00 95.69 88 ILE A O 1
ATOM 707 N N . MET A 1 89 ? -3.572 4.859 -8.584 1.00 93.75 89 MET A N 1
ATOM 708 C CA . MET A 1 89 ? -4.150 6.149 -8.171 1.00 93.75 89 MET A CA 1
ATOM 709 C C . MET A 1 89 ? -5.639 6.071 -7.812 1.00 93.75 89 MET A C 1
ATOM 711 O O . MET A 1 89 ? -6.099 6.832 -6.966 1.00 93.75 89 MET A O 1
ATOM 715 N N . ASP A 1 90 ? -6.367 5.127 -8.414 1.00 93.88 90 ASP A N 1
ATOM 716 C CA . ASP A 1 90 ? -7.787 4.877 -8.141 1.00 93.88 90 ASP A CA 1
ATOM 717 C C . ASP A 1 90 ? -7.998 3.860 -6.999 1.00 93.88 90 ASP A C 1
ATOM 719 O O . ASP A 1 90 ? -9.125 3.419 -6.725 1.00 93.88 90 ASP A O 1
ATOM 723 N N . ALA A 1 91 ? -6.918 3.424 -6.343 1.00 95.69 91 ALA A N 1
ATOM 724 C CA . ALA A 1 91 ? -6.998 2.594 -5.155 1.00 95.69 91 ALA A CA 1
ATOM 725 C C . ALA A 1 91 ? -7.274 3.465 -3.925 1.00 95.69 91 ALA A C 1
ATOM 727 O O . ALA A 1 91 ? -6.449 4.270 -3.503 1.00 95.69 91 ALA A O 1
ATOM 728 N N . ASP A 1 92 ? -8.448 3.267 -3.337 1.00 94.25 92 ASP A N 1
ATOM 729 C CA . ASP A 1 92 ? -8.918 3.956 -2.137 1.00 94.25 92 ASP A CA 1
ATOM 730 C C . ASP A 1 92 ? -8.493 3.257 -0.839 1.00 94.25 92 ASP A C 1
ATOM 732 O O . ASP A 1 92 ? -8.746 3.779 0.242 1.00 94.25 92 ASP A O 1
ATOM 736 N N . THR A 1 93 ? -7.861 2.084 -0.940 1.00 96.31 93 THR A N 1
ATOM 737 C CA . THR A 1 93 ? -7.373 1.298 0.199 1.00 96.31 93 THR A CA 1
ATOM 738 C C . THR A 1 93 ? -5.985 0.741 -0.078 1.00 96.31 93 THR A C 1
ATOM 740 O O . THR A 1 93 ? -5.625 0.474 -1.232 1.00 96.31 93 THR A O 1
ATOM 743 N N . ALA A 1 94 ? -5.208 0.513 0.983 1.00 97.19 94 ALA A N 1
ATOM 744 C CA . ALA A 1 94 ? -3.865 -0.049 0.865 1.00 97.19 94 ALA A CA 1
ATOM 745 C C . ALA A 1 94 ? -3.888 -1.454 0.254 1.00 97.19 94 ALA A C 1
ATOM 747 O O . ALA A 1 94 ? -3.042 -1.783 -0.574 1.00 97.19 94 ALA A O 1
ATOM 748 N N . LYS A 1 95 ? -4.892 -2.257 0.622 1.00 97.06 95 LYS A N 1
ATOM 749 C CA . LYS A 1 95 ? -5.109 -3.589 0.054 1.00 97.06 95 LYS A CA 1
ATOM 750 C C . LYS A 1 95 ? -5.324 -3.538 -1.455 1.00 97.06 95 LYS A C 1
ATOM 752 O O . LYS A 1 95 ? -4.596 -4.187 -2.189 1.00 97.06 95 LYS A O 1
ATOM 757 N N . LYS A 1 96 ? -6.258 -2.709 -1.930 1.00 96.88 96 LYS A N 1
ATOM 758 C CA . LYS A 1 96 ? -6.527 -2.581 -3.368 1.00 96.88 96 LYS A CA 1
ATOM 759 C C . LYS A 1 96 ? -5.287 -2.121 -4.138 1.00 96.88 96 LYS A C 1
ATOM 761 O O . LYS A 1 96 ? -5.022 -2.627 -5.221 1.00 96.88 96 LYS A O 1
ATOM 766 N N . ALA A 1 97 ? -4.519 -1.182 -3.581 1.00 97.62 97 ALA A N 1
ATOM 767 C CA . ALA A 1 97 ? -3.266 -0.738 -4.186 1.00 97.62 97 ALA A CA 1
ATOM 768 C C . ALA A 1 97 ? -2.232 -1.875 -4.261 1.00 97.62 97 ALA A C 1
ATOM 770 O O . ALA A 1 97 ? -1.581 -2.035 -5.289 1.00 97.62 97 ALA A O 1
ATOM 771 N N . TRP A 1 98 ? -2.091 -2.665 -3.193 1.00 97.25 98 TRP A N 1
ATOM 772 C CA . TRP A 1 98 ? -1.196 -3.822 -3.154 1.00 97.25 98 TRP A CA 1
ATOM 773 C C . TRP A 1 98 ? -1.606 -4.908 -4.153 1.00 97.25 98 TRP A C 1
ATOM 775 O O . TRP A 1 98 ? -0.759 -5.359 -4.918 1.00 97.25 98 TRP A O 1
ATOM 785 N N . ASP A 1 99 ? -2.894 -5.254 -4.201 1.00 96.12 99 ASP A N 1
ATOM 786 C CA . ASP A 1 99 ? -3.442 -6.267 -5.107 1.00 96.12 99 ASP A CA 1
ATOM 787 C C . ASP A 1 99 ? -3.202 -5.889 -6.582 1.00 96.12 99 ASP A C 1
ATOM 789 O O . ASP A 1 99 ? -2.793 -6.737 -7.368 1.00 96.12 99 ASP A O 1
ATOM 793 N N . ILE A 1 100 ? -3.369 -4.609 -6.956 1.00 95.38 100 ILE A N 1
ATOM 794 C CA . ILE A 1 100 ? -3.054 -4.114 -8.313 1.00 95.38 100 ILE A CA 1
ATOM 795 C C . ILE A 1 100 ? -1.566 -4.304 -8.641 1.00 95.38 100 ILE A C 1
ATOM 797 O O . ILE A 1 100 ? -1.221 -4.715 -9.747 1.00 95.38 100 ILE A O 1
ATOM 801 N N . LEU A 1 101 ? -0.673 -3.993 -7.695 1.00 94.62 101 LEU A N 1
ATOM 802 C CA . LEU A 1 101 ? 0.769 -4.147 -7.900 1.00 94.62 101 LEU A CA 1
ATOM 803 C C . LEU A 1 101 ? 1.165 -5.618 -8.020 1.00 94.62 101 LEU A C 1
ATOM 805 O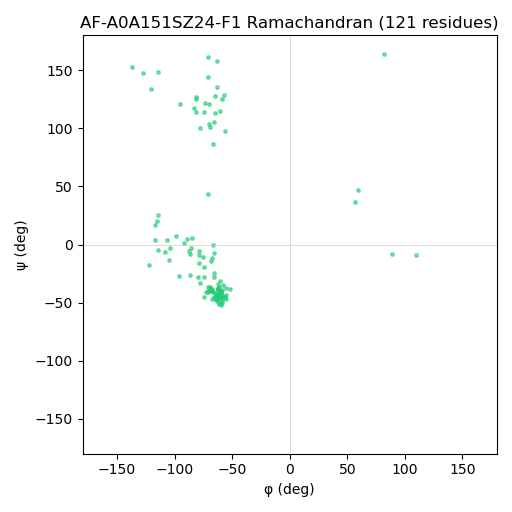 O . LEU A 1 101 ? 2.008 -5.952 -8.847 1.00 94.62 101 LEU A O 1
ATOM 809 N N . GLU A 1 102 ? 0.571 -6.495 -7.211 1.00 93.69 102 GLU A N 1
ATOM 810 C CA . GLU A 1 102 ? 0.751 -7.937 -7.356 1.00 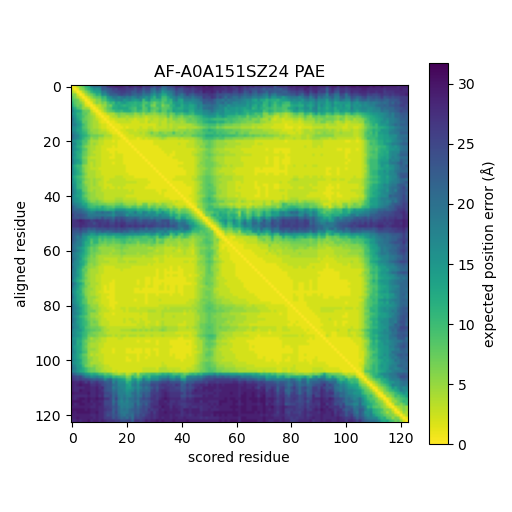93.69 102 GLU A CA 1
ATOM 811 C C . GLU A 1 102 ? 0.232 -8.407 -8.719 1.00 93.69 102 GLU A C 1
ATOM 813 O O . GLU A 1 102 ? 0.991 -8.995 -9.475 1.00 93.69 102 GLU A O 1
ATOM 818 N N . GLU A 1 103 ? -0.990 -8.066 -9.117 1.00 92.62 103 GLU A N 1
ATOM 819 C CA . GLU A 1 103 ? -1.552 -8.496 -10.403 1.00 92.62 103 GLU A CA 1
ATOM 820 C C . GLU A 1 103 ? -0.735 -8.023 -11.623 1.00 92.62 103 GLU A C 1
ATOM 822 O O . GLU A 1 103 ? -0.535 -8.787 -12.568 1.00 92.62 103 GLU A O 1
ATOM 827 N N . GLU A 1 104 ? -0.244 -6.779 -11.622 1.00 90.38 104 GLU A N 1
ATOM 828 C CA . GLU A 1 104 ? 0.451 -6.197 -12.780 1.00 90.38 104 GLU A CA 1
ATOM 829 C C . GLU A 1 104 ? 1.923 -6.650 -12.895 1.00 90.38 104 GLU A C 1
ATOM 831 O O . GLU A 1 104 ? 2.476 -6.699 -14.002 1.00 90.38 104 GLU A O 1
ATOM 836 N N . PHE A 1 105 ? 2.574 -6.987 -11.775 1.00 88.25 105 PHE A N 1
ATOM 837 C CA . PHE A 1 105 ? 4.023 -7.234 -11.738 1.00 88.25 105 PHE A CA 1
ATOM 838 C C . PHE A 1 105 ? 4.427 -8.624 -11.226 1.00 88.25 105 PHE A C 1
ATOM 840 O O . PHE A 1 105 ? 5.540 -9.074 -11.519 1.00 88.25 105 PHE A O 1
ATOM 847 N N . GLU A 1 106 ? 3.551 -9.350 -10.532 1.00 81.62 106 GLU A N 1
ATOM 848 C CA . GLU A 1 106 ? 3.794 -10.737 -10.130 1.00 81.62 106 GLU A CA 1
ATOM 849 C C . GLU A 1 106 ? 3.756 -11.648 -11.367 1.00 81.62 10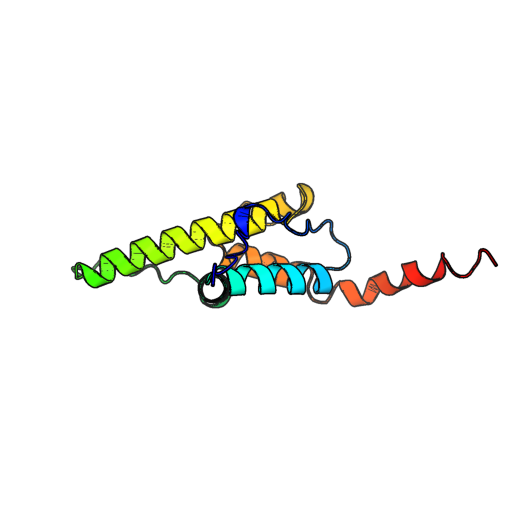6 GLU A C 1
ATOM 851 O O . GLU A 1 106 ? 2.790 -11.697 -12.123 1.00 81.62 106 GLU A O 1
ATOM 856 N N . GLY A 1 107 ? 4.863 -12.348 -11.627 1.00 64.56 107 GLY A N 1
ATOM 857 C CA . GLY A 1 107 ? 5.020 -13.200 -12.813 1.00 64.56 107 GLY A CA 1
ATOM 858 C C . GLY A 1 107 ? 5.583 -12.507 -14.063 1.00 64.56 107 GLY A C 1
ATOM 859 O O . GLY A 1 107 ? 5.968 -13.202 -15.003 1.00 64.56 107 GLY A O 1
ATOM 860 N N . ASN A 1 108 ? 5.741 -11.177 -14.070 1.00 54.94 108 ASN A N 1
ATOM 861 C CA . ASN A 1 108 ? 6.375 -10.453 -15.186 1.00 54.94 108 ASN A CA 1
ATOM 862 C C . ASN A 1 108 ? 7.925 -10.552 -15.156 1.00 54.94 108 ASN A C 1
ATOM 864 O O . ASN A 1 108 ? 8.613 -10.333 -16.155 1.00 54.94 108 ASN A O 1
ATOM 868 N N . GLU A 1 109 ? 8.504 -10.965 -14.021 1.00 50.72 109 GLU A N 1
ATOM 869 C CA . GLU A 1 109 ? 9.962 -11.074 -13.832 1.00 50.72 109 GLU A CA 1
ATOM 870 C C . GLU A 1 109 ? 10.613 -12.319 -14.452 1.00 50.72 109 GLU A C 1
ATOM 872 O O . GLU A 1 109 ? 11.838 -12.366 -14.584 1.00 50.72 109 GLU A O 1
ATOM 877 N N . GLN A 1 110 ? 9.840 -13.294 -14.946 1.00 45.59 110 GLN A N 1
ATOM 878 C CA . GLN A 1 110 ? 10.414 -14.404 -15.724 1.00 45.59 110 GLN A CA 1
ATOM 879 C C . GLN A 1 110 ? 11.015 -13.950 -17.073 1.00 45.59 110 GLN A C 1
ATOM 881 O O . GLN A 1 110 ? 11.686 -14.740 -17.735 1.00 45.59 110 GLN A O 1
ATOM 886 N N . VAL A 1 111 ? 10.842 -12.682 -17.479 1.00 46.00 111 VAL A N 1
ATOM 887 C CA . VAL A 1 111 ? 11.288 -12.176 -18.793 1.00 46.00 111 VAL A CA 1
ATOM 888 C C . VAL A 1 111 ? 12.498 -11.221 -18.728 1.00 46.00 111 VAL A C 1
ATOM 890 O O . VAL A 1 111 ? 13.074 -10.913 -19.767 1.00 46.00 111 VAL A O 1
ATOM 893 N N . HIS A 1 112 ? 12.986 -10.798 -17.552 1.00 46.56 112 HIS A N 1
ATOM 894 C CA . HIS A 1 112 ? 14.094 -9.817 -17.465 1.00 46.56 112 HIS A CA 1
ATOM 895 C C . HIS A 1 112 ? 15.399 -10.303 -16.809 1.00 46.56 112 HIS A C 1
ATOM 897 O O . HIS A 1 112 ? 16.314 -9.510 -16.580 1.00 46.56 112 HIS A O 1
ATOM 903 N N . SER A 1 113 ? 15.593 -11.617 -16.666 1.00 41.00 113 SER A N 1
ATOM 904 C CA . SER A 1 113 ? 16.917 -12.201 -16.370 1.00 41.00 113 SER A CA 1
ATOM 905 C C . SER A 1 113 ? 17.943 -12.045 -17.517 1.00 41.00 113 SER A C 1
ATOM 907 O O . SER A 1 113 ? 19.111 -12.408 -17.370 1.00 41.00 113 SER A O 1
ATOM 909 N N . VAL A 1 114 ? 17.564 -11.428 -18.645 1.00 48.19 114 VAL A N 1
ATOM 910 C CA . VAL A 1 114 ? 18.443 -11.197 -19.807 1.00 48.19 114 VAL A CA 1
ATOM 911 C C . VAL A 1 114 ? 19.470 -10.072 -19.580 1.00 48.19 114 VAL A C 1
ATOM 913 O O . VAL A 1 114 ? 20.514 -10.057 -20.233 1.00 48.19 114 VAL A O 1
ATOM 916 N N . LYS A 1 115 ? 19.283 -9.166 -18.608 1.00 43.97 115 LYS A N 1
ATOM 917 C CA . LYS A 1 115 ? 20.279 -8.101 -18.351 1.00 43.97 115 LYS A CA 1
ATOM 918 C C . LYS A 1 115 ? 21.514 -8.552 -17.558 1.00 43.97 115 LYS A C 1
ATOM 920 O O . LYS A 1 115 ? 22.478 -7.794 -17.484 1.00 43.97 115 LYS A O 1
ATOM 925 N N . LEU A 1 116 ? 21.569 -9.795 -17.063 1.00 49.44 116 LEU A N 1
ATOM 926 C CA . LEU A 1 116 ? 22.803 -10.346 -16.477 1.00 49.44 116 LEU A CA 1
ATOM 927 C C . LEU A 1 116 ? 23.849 -10.739 -17.547 1.00 49.44 116 LEU A C 1
ATOM 929 O O . LEU A 1 116 ? 25.012 -10.972 -17.221 1.00 49.44 116 LEU A O 1
ATOM 933 N N . HIS A 1 117 ? 23.474 -10.765 -18.834 1.00 47.34 117 HIS A N 1
ATOM 934 C CA . HIS A 1 117 ? 24.385 -11.119 -19.929 1.00 47.34 117 HIS A CA 1
ATOM 935 C C . HIS A 1 117 ? 25.221 -9.958 -20.496 1.00 47.34 117 HIS A C 1
ATOM 937 O O . HIS A 1 117 ? 26.141 -10.229 -21.270 1.00 47.34 117 HIS A O 1
ATOM 943 N N . TYR A 1 118 ? 24.981 -8.700 -20.104 1.00 48.06 118 TYR A N 1
ATOM 944 C CA . TYR A 1 118 ? 25.789 -7.570 -20.593 1.00 48.06 118 TYR A CA 1
ATOM 945 C C . TYR A 1 118 ? 27.060 -7.307 -19.773 1.00 48.06 118 TYR A C 1
ATOM 947 O O . TYR A 1 118 ? 28.050 -6.855 -20.332 1.00 48.06 118 TYR A O 1
ATOM 955 N N . LEU A 1 119 ? 27.1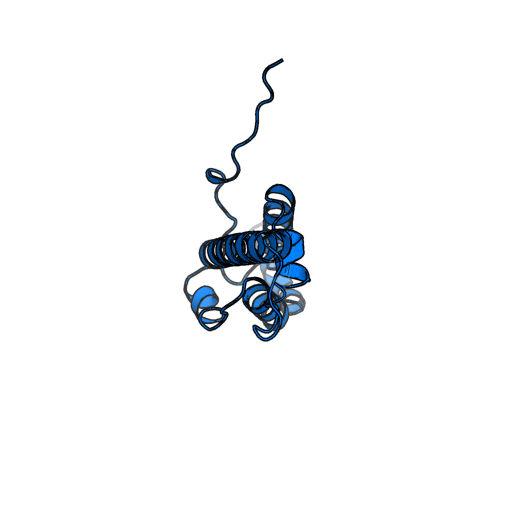02 -7.680 -18.490 1.00 54.19 119 LEU A N 1
ATOM 956 C CA . LEU A 1 119 ? 28.279 -7.443 -17.636 1.00 54.19 119 LEU A CA 1
ATOM 957 C C . LEU A 1 119 ? 29.358 -8.535 -17.731 1.00 54.19 119 LEU A C 1
ATOM 959 O O . LEU A 1 119 ? 30.409 -8.415 -17.111 1.00 54.19 119 LEU A O 1
ATOM 963 N N . ARG A 1 120 ? 29.126 -9.605 -18.507 1.00 53.66 120 ARG A N 1
ATOM 964 C CA . ARG A 1 120 ? 30.095 -10.705 -18.682 1.00 53.66 120 ARG A CA 1
ATOM 965 C C . ARG A 1 120 ? 30.793 -10.715 -20.043 1.00 53.66 120 ARG A C 1
ATOM 967 O O . ARG A 1 120 ? 31.545 -11.644 -20.314 1.00 53.66 120 ARG A O 1
ATOM 974 N N . ARG A 1 121 ? 30.535 -9.722 -20.900 1.00 52.06 121 ARG A N 1
ATOM 975 C CA . ARG A 1 121 ? 31.124 -9.627 -22.248 1.00 52.06 121 ARG A CA 1
ATOM 976 C C . ARG A 1 121 ? 32.044 -8.412 -22.437 1.00 52.06 121 ARG A C 1
ATOM 978 O O . ARG A 1 121 ? 32.300 -8.031 -23.570 1.00 52.06 121 ARG A O 1
ATOM 985 N N . GLU A 1 122 ? 32.535 -7.839 -21.340 1.00 50.59 122 GLU A N 1
ATOM 986 C CA . GLU A 1 122 ? 33.674 -6.903 -21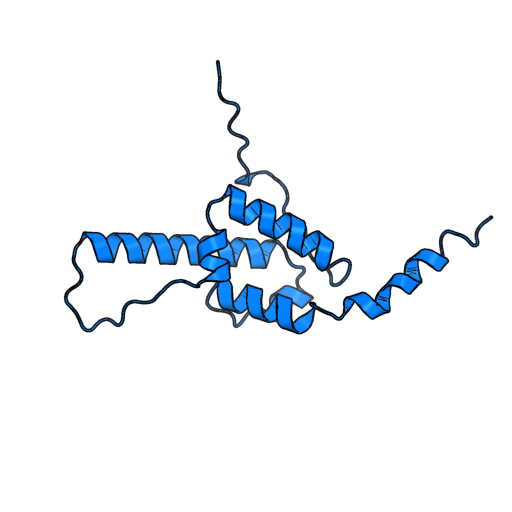.343 1.00 50.59 122 GLU A CA 1
ATOM 987 C C . GLU A 1 122 ? 34.906 -7.479 -20.610 1.00 50.59 122 GLU A C 1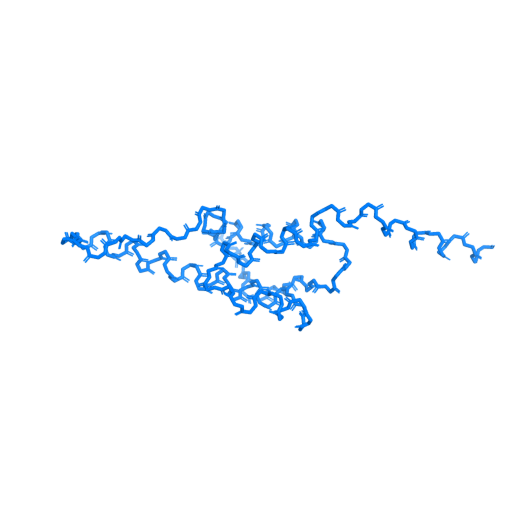
ATOM 989 O O . GLU A 1 122 ? 35.753 -6.738 -20.120 1.00 50.59 122 GLU A O 1
ATOM 994 N N . PHE A 1 123 ? 35.010 -8.814 -20.559 1.00 48.28 123 PHE A N 1
ATOM 995 C CA . PHE A 1 123 ? 36.311 -9.490 -20.522 1.00 48.28 123 PHE A CA 1
ATOM 996 C C . PHE A 1 123 ? 36.769 -9.765 -21.953 1.00 48.28 123 PHE A C 1
ATOM 998 O O . PHE A 1 123 ? 35.906 -10.204 -22.752 1.00 48.28 123 PHE A O 1
#

Organism: Cajanus cajan (NCBI:txid3821)

Radius of gyration: 18.41 Å; Cα contacts (8 Å, |Δi|>4): 94; chains: 1; bounding box: 63×23×51 Å

InterPro domains:
  IPR061502 Copia/RE1/RE2-like, N-terminal domain [PF14223] (29-118)